Protein AF-A0A840EYZ7-F1 (afdb_monomer)

Sequence (153 aa):
MDEIPTGVFPTRELYRSIGRASLEKLLREQKAQVLRKGWIQVGAAPQDIVAAVRRGGVCSCLSALKRHHVWVPEFHDVHVRGNRRAVADRTGPFCRRYGRPLPEYGAVDDVPTALEHSVHCLDAEGMIVVIDSIIHRGLMSYDEVAHLFRDAP

Nearest PDB structures (foldseek):
  6y8q-assembly3_C  TM=4.931E-01  e=4.297E-03  Streptococcus agalactiae
  6y8q-assembly4_D  TM=4.298E-01  e=1.611E-02  Streptococcus agalactiae

Mean predicted aligned error: 3.77 Å

Foldseek 3Di:
DPDFDAEKWFQVVCCVPVRDVVVVVCVVVVQKDDLDVRMIGGHDYPVLLSVQVNLAFAQAAPRLLVVVVQDADDDDHGAGAHAQCSVVPDDDDHQDAPDHGDDDHTRGDQPLRRLRSHPVVDDPVRNVSRVVSCCVVVSDPPVRVCVSCVPPD

pLDDT: mean 93.59, std 8.08, range [43.19, 98.75]

Structure (mmCIF, N/CA/C/O backbone):
data_AF-A0A840EYZ7-F1
#
_entry.id   AF-A0A840EYZ7-F1
#
loop_
_atom_site.group_PDB
_atom_site.id
_atom_site.type_symbol
_atom_site.label_atom_id
_atom_site.label_alt_id
_atom_site.label_comp_id
_atom_site.label_asym_id
_atom_site.label_entity_id
_atom_site.label_seq_id
_atom_site.pdbx_PDB_ins_code
_atom_site.Cartn_x
_atom_site.Cartn_y
_atom_site.Cartn_z
_atom_site.occupancy
_atom_site.B_iso_or_equiv
_atom_site.auth_seq_id
_atom_site.auth_comp_id
_atom_site.auth_asym_id
_atom_site.auth_atom_id
_atom_site.pdbx_PDB_model_num
ATOM 1 N N . MET A 1 1 ? -28.775 6.509 5.449 1.00 43.19 1 MET A N 1
ATOM 2 C CA . MET A 1 1 ? -28.152 5.597 6.427 1.00 43.19 1 MET A CA 1
ATOM 3 C C . MET A 1 1 ? -26.689 5.603 6.042 1.00 43.19 1 MET A C 1
ATOM 5 O O . MET A 1 1 ? -26.388 5.084 4.978 1.00 43.19 1 MET A O 1
ATOM 9 N N . ASP A 1 2 ? -25.850 6.345 6.767 1.00 53.31 2 ASP A N 1
ATOM 10 C CA . ASP A 1 2 ? -24.450 6.537 6.368 1.00 53.31 2 ASP A CA 1
ATOM 11 C C . ASP A 1 2 ? -23.752 5.179 6.332 1.00 53.31 2 ASP A C 1
ATOM 13 O O . ASP A 1 2 ? -23.768 4.430 7.313 1.00 53.31 2 ASP A O 1
ATOM 17 N N . GLU A 1 3 ? -23.236 4.825 5.161 1.00 71.62 3 GLU A N 1
ATOM 18 C CA . GLU A 1 3 ? -22.647 3.521 4.907 1.00 71.62 3 GLU A CA 1
ATOM 19 C C . GLU A 1 3 ? -21.384 3.367 5.762 1.00 71.62 3 GLU A C 1
ATOM 21 O O . GLU A 1 3 ? -20.473 4.196 5.724 1.00 71.62 3 GLU A O 1
ATOM 26 N N . ILE A 1 4 ? -21.350 2.328 6.599 1.00 73.69 4 ILE A N 1
ATOM 27 C CA . ILE A 1 4 ? -20.196 2.061 7.459 1.00 73.69 4 ILE A CA 1
ATOM 28 C C . ILE A 1 4 ? -19.034 1.653 6.542 1.00 73.69 4 ILE A C 1
ATOM 30 O O . ILE A 1 4 ? -19.162 0.649 5.831 1.00 73.69 4 ILE A O 1
ATOM 34 N N . PRO A 1 5 ? -17.894 2.371 6.560 1.00 81.00 5 PRO A N 1
ATOM 35 C CA . PRO A 1 5 ? -16.765 2.023 5.711 1.00 81.00 5 PRO A CA 1
ATOM 36 C C . PRO A 1 5 ? -16.286 0.616 6.066 1.00 81.00 5 PRO A C 1
ATOM 38 O O . PRO A 1 5 ? -16.084 0.302 7.237 1.00 81.00 5 PRO A O 1
ATOM 41 N N . THR A 1 6 ? -16.111 -0.235 5.060 1.00 92.19 6 THR A N 1
ATOM 42 C CA . THR A 1 6 ? -15.682 -1.627 5.235 1.00 92.19 6 THR A CA 1
ATOM 43 C C . THR A 1 6 ? -14.277 -1.796 4.664 1.00 92.19 6 THR A C 1
ATOM 45 O O . THR A 1 6 ? -14.007 -1.366 3.546 1.00 92.19 6 THR A O 1
ATOM 48 N N . GLY A 1 7 ? -13.355 -2.367 5.442 1.00 95.62 7 GLY A N 1
ATOM 49 C CA . GLY A 1 7 ? -11.950 -2.492 5.056 1.00 95.62 7 GLY A CA 1
ATOM 50 C C . GLY A 1 7 ? -10.970 -2.289 6.209 1.00 95.62 7 GLY A C 1
ATOM 51 O O . GLY A 1 7 ? -11.307 -2.447 7.383 1.00 95.62 7 GLY A O 1
ATOM 52 N N . VAL A 1 8 ? -9.724 -1.953 5.869 1.00 97.75 8 VAL A N 1
ATOM 53 C CA . VAL A 1 8 ? -8.653 -1.679 6.835 1.00 97.75 8 VAL A CA 1
ATOM 54 C C . VAL A 1 8 ? -8.197 -0.238 6.690 1.00 97.75 8 VAL A C 1
ATOM 56 O O . VAL A 1 8 ? -7.779 0.180 5.615 1.00 97.75 8 VAL A O 1
ATOM 59 N N . PHE A 1 9 ? -8.230 0.501 7.795 1.00 96.88 9 PHE A N 1
ATOM 60 C CA . PHE A 1 9 ? -8.003 1.938 7.800 1.00 96.88 9 PHE A CA 1
ATOM 61 C C . PHE A 1 9 ? -7.045 2.346 8.920 1.00 96.88 9 PHE A C 1
ATOM 63 O O . PHE A 1 9 ? -7.071 1.769 10.019 1.00 96.88 9 PHE A O 1
ATOM 70 N N . PRO A 1 10 ? -6.222 3.381 8.702 1.00 96.50 10 PRO A N 1
ATOM 71 C CA . PRO A 1 10 ? -5.521 4.018 9.796 1.00 96.50 10 PRO A CA 1
ATOM 72 C C . PRO A 1 10 ? -6.537 4.741 10.695 1.00 96.50 10 PRO A C 1
ATOM 74 O O . PRO A 1 10 ? -7.456 5.409 10.225 1.00 96.50 10 PRO A O 1
ATOM 77 N N . THR A 1 11 ? -6.359 4.675 12.015 1.00 96.50 11 THR A N 1
ATOM 78 C CA . THR A 1 11 ? -7.297 5.264 12.992 1.00 96.50 11 THR A CA 1
ATOM 79 C C . THR A 1 11 ? -7.566 6.751 12.722 1.00 96.50 11 THR A C 1
ATOM 81 O O . THR A 1 11 ? -8.690 7.220 12.881 1.00 96.50 11 THR A O 1
ATOM 84 N N . ARG A 1 12 ? -6.550 7.493 12.254 1.00 95.31 12 ARG A N 1
ATOM 85 C CA . ARG A 1 12 ? -6.664 8.920 11.900 1.00 95.31 12 ARG A CA 1
ATOM 86 C C . ARG A 1 12 ? -7.666 9.203 10.779 1.00 95.31 12 ARG A C 1
ATOM 88 O O . ARG A 1 12 ? -8.155 10.322 10.693 1.00 95.31 12 ARG A O 1
ATOM 95 N N . GLU A 1 13 ? -7.901 8.241 9.895 1.00 95.12 13 GLU A N 1
ATOM 96 C CA . GLU A 1 13 ? -8.849 8.363 8.787 1.00 95.12 13 GLU A CA 1
ATOM 97 C C . GLU A 1 13 ? -10.271 8.075 9.261 1.00 95.12 13 GLU A C 1
ATOM 99 O O . GLU A 1 13 ? -11.180 8.844 8.965 1.00 95.12 13 GLU A O 1
ATOM 104 N N . LEU A 1 14 ? -10.452 7.056 10.106 1.00 95.19 14 LEU A N 1
ATOM 105 C CA . LEU A 1 14 ? -11.743 6.780 10.746 1.00 95.19 14 LEU A CA 1
ATOM 106 C C . LEU A 1 14 ? -12.197 7.937 11.642 1.00 95.19 14 LEU A C 1
ATOM 108 O O . LEU A 1 14 ? -13.365 8.312 11.633 1.00 95.19 14 LEU A O 1
ATOM 112 N N . TYR A 1 15 ? -11.273 8.575 12.363 1.00 95.06 15 TYR A N 1
ATOM 113 C CA . TYR A 1 15 ? -11.596 9.785 13.121 1.00 95.06 15 TYR A CA 1
ATOM 114 C C . TYR A 1 15 ? -12.058 10.947 12.243 1.00 95.06 15 TYR A C 1
ATOM 116 O O . TYR A 1 15 ? -12.920 11.703 12.678 1.00 95.06 15 TYR A O 1
ATOM 124 N N . ARG A 1 16 ? -11.508 11.093 11.033 1.00 93.25 16 ARG A N 1
ATOM 125 C CA . ARG A 1 16 ? -11.916 12.149 10.097 1.00 93.25 16 ARG A CA 1
ATOM 126 C C . ARG A 1 16 ? -13.236 11.847 9.389 1.00 93.25 16 ARG A C 1
ATOM 128 O O . ARG A 1 16 ? -13.963 12.784 9.103 1.00 93.25 16 ARG A O 1
ATOM 135 N N . SER A 1 17 ? -13.523 10.579 9.098 1.00 92.19 17 SER A N 1
ATOM 136 C CA . SER A 1 17 ? -14.716 10.177 8.339 1.00 92.19 17 SER A CA 1
ATOM 137 C C . SER A 1 17 ? -15.945 9.964 9.221 1.00 92.19 17 SER A C 1
ATOM 139 O O . SER A 1 17 ? -16.980 10.563 8.965 1.00 92.19 17 SER A O 1
ATOM 141 N N . ILE A 1 18 ? -15.839 9.139 10.268 1.00 93.38 18 ILE A N 1
ATOM 142 C CA . ILE A 1 18 ? -16.988 8.746 11.107 1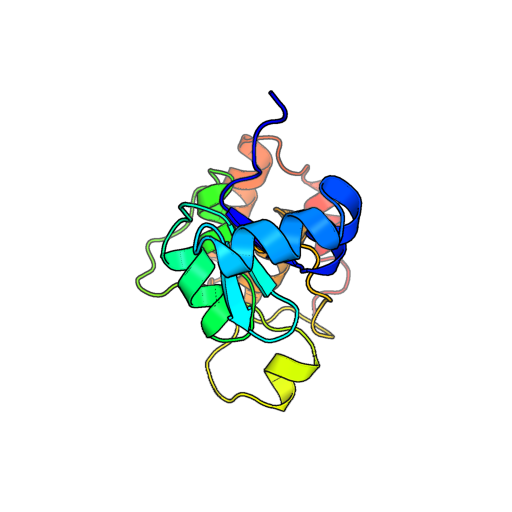.00 93.38 18 ILE A CA 1
ATOM 143 C C . ILE A 1 18 ? -16.936 9.329 12.523 1.00 93.38 18 ILE A C 1
ATOM 145 O O . ILE A 1 18 ? -17.905 9.233 13.276 1.00 93.38 18 ILE A O 1
ATOM 149 N N . GLY A 1 19 ? -15.808 9.929 12.908 1.00 94.56 19 GLY A N 1
ATOM 150 C CA . GLY A 1 19 ? -15.607 10.487 14.239 1.00 94.56 19 GLY A CA 1
ATOM 151 C C . GLY A 1 19 ? -15.256 9.443 15.302 1.00 94.56 19 GLY A C 1
ATOM 152 O O . GLY A 1 19 ? -15.451 8.233 15.159 1.00 94.56 19 GLY A O 1
ATOM 153 N N . ARG A 1 20 ? -14.712 9.930 16.423 1.00 95.69 20 ARG A N 1
ATOM 154 C CA . ARG A 1 20 ? -14.228 9.080 17.521 1.00 95.69 20 ARG A CA 1
ATOM 155 C C . ARG A 1 20 ? -15.346 8.283 18.197 1.00 95.69 20 ARG A C 1
ATOM 157 O O . ARG A 1 20 ? -15.185 7.085 18.397 1.00 95.69 20 ARG A O 1
ATOM 164 N N . ALA A 1 21 ? -16.470 8.928 18.514 1.00 95.81 21 ALA A N 1
ATOM 165 C CA . ALA A 1 21 ? -17.584 8.280 19.209 1.00 95.81 21 ALA A CA 1
ATOM 166 C C . ALA A 1 21 ? -18.171 7.109 18.398 1.00 95.81 21 ALA A C 1
ATOM 168 O O . ALA A 1 21 ? -18.449 6.045 18.954 1.00 95.81 21 ALA A O 1
ATOM 169 N N . SER A 1 22 ? -18.296 7.276 17.079 1.00 95.00 22 SER A N 1
ATOM 170 C CA . SER A 1 22 ? -18.763 6.223 16.173 1.00 95.00 22 SER A CA 1
ATOM 171 C C . SER A 1 22 ? -17.769 5.069 16.091 1.00 95.00 22 SER A C 1
ATOM 173 O O . SER A 1 22 ? -18.176 3.914 16.180 1.00 95.00 22 SER A O 1
ATOM 175 N N . LEU A 1 23 ? -16.465 5.356 15.997 1.00 95.44 23 LEU A N 1
ATOM 176 C CA . LEU A 1 23 ? -15.443 4.308 16.015 1.00 95.44 23 LEU A CA 1
ATOM 177 C C . LEU A 1 23 ? -15.468 3.507 17.324 1.00 95.44 23 LEU A C 1
ATOM 179 O O . LEU A 1 23 ? -15.428 2.280 17.302 1.00 95.44 23 LEU A O 1
ATOM 183 N N . GLU A 1 24 ? -15.574 4.186 18.467 1.00 95.88 24 GLU A N 1
ATOM 184 C CA . GLU A 1 24 ? -15.681 3.530 19.773 1.00 95.88 24 GLU A CA 1
ATOM 185 C C . GLU A 1 24 ? -16.943 2.662 19.871 1.00 95.88 24 GLU A C 1
ATOM 187 O O . GLU A 1 24 ? -16.886 1.559 20.413 1.00 95.88 24 GLU A O 1
ATOM 192 N N . LYS A 1 25 ? -18.069 3.113 19.301 1.00 95.88 25 LYS A N 1
ATOM 193 C CA . LYS A 1 25 ? -19.289 2.304 19.187 1.00 95.88 25 LYS A CA 1
ATOM 194 C C . LYS A 1 25 ? -19.054 1.045 18.346 1.00 95.88 25 LYS A C 1
ATOM 196 O O . LYS A 1 25 ? -19.396 -0.038 18.806 1.00 95.88 25 LYS A O 1
ATOM 201 N N . LEU A 1 26 ? -18.426 1.161 17.173 1.00 95.81 26 LEU A N 1
ATOM 202 C CA . LEU A 1 26 ? -18.127 0.012 16.307 1.00 95.81 26 LEU A CA 1
ATOM 203 C C . LEU A 1 26 ? -17.200 -1.007 16.982 1.00 95.81 26 LEU A C 1
ATOM 205 O O . LEU A 1 26 ? -17.413 -2.208 16.839 1.00 95.81 26 LEU A O 1
ATOM 209 N N . LEU A 1 27 ? -16.203 -0.540 17.739 1.00 96.25 27 LEU A N 1
ATOM 210 C CA . LEU A 1 27 ? -15.315 -1.407 18.518 1.00 96.25 27 LEU A CA 1
ATOM 211 C C . LEU A 1 27 ? -16.074 -2.139 19.636 1.00 96.25 27 LEU A C 1
ATOM 213 O O . LEU A 1 27 ? -15.896 -3.343 19.800 1.00 96.25 27 LEU A O 1
ATOM 217 N N . ARG A 1 28 ? -16.950 -1.441 20.379 1.00 97.12 28 ARG A N 1
ATOM 218 C CA . ARG A 1 28 ? -17.787 -2.063 21.425 1.00 97.12 28 ARG A CA 1
ATOM 219 C C . ARG A 1 28 ? -18.760 -3.094 20.858 1.00 97.12 28 ARG A C 1
ATOM 221 O O . ARG A 1 28 ? -18.960 -4.136 21.466 1.00 97.12 28 ARG A O 1
ATOM 228 N N . GLU A 1 29 ? -19.343 -2.810 19.698 1.00 96.00 29 GLU A N 1
ATOM 229 C CA . GLU A 1 29 ? -20.268 -3.707 18.996 1.00 96.00 29 GLU A CA 1
ATOM 230 C C . GLU A 1 29 ? -19.558 -4.826 18.214 1.00 96.00 29 GLU A C 1
ATOM 232 O O . GLU A 1 29 ? -20.222 -5.566 17.496 1.00 96.00 29 GLU A O 1
ATOM 237 N N . GLN A 1 30 ? -18.225 -4.940 18.305 1.00 95.25 30 GLN A N 1
ATOM 238 C CA . GLN A 1 30 ? -17.416 -5.918 17.558 1.00 95.25 30 GLN A CA 1
ATOM 239 C C . GLN A 1 30 ? -17.587 -5.839 16.028 1.00 95.25 30 GLN A C 1
ATOM 241 O O . GLN A 1 30 ? -17.267 -6.774 15.298 1.00 95.25 30 GLN A O 1
ATOM 246 N N . LYS A 1 31 ? -18.040 -4.688 15.522 1.00 95.44 31 LYS A N 1
ATOM 247 C CA . LYS A 1 31 ? -18.098 -4.367 14.085 1.00 95.44 31 LYS A CA 1
ATOM 248 C C . LYS A 1 31 ? -16.778 -3.804 13.562 1.00 95.44 31 LYS A C 1
ATOM 250 O O . LYS A 1 31 ? -16.599 -3.652 12.356 1.00 95.44 31 LYS A O 1
ATOM 255 N N . ALA A 1 32 ? -15.859 -3.481 14.464 1.00 96.69 32 ALA A N 1
ATOM 256 C CA . ALA A 1 32 ? -14.489 -3.121 14.161 1.00 96.69 32 ALA A CA 1
ATOM 257 C C . ALA A 1 32 ? -13.536 -3.818 15.134 1.00 96.69 32 ALA A C 1
ATOM 259 O O . ALA A 1 32 ? -13.906 -4.132 16.265 1.00 96.69 32 ALA A O 1
ATOM 260 N N . GLN A 1 33 ? -12.289 -4.010 14.715 1.00 97.06 33 GLN A N 1
ATOM 261 C CA . GLN A 1 33 ? -11.237 -4.584 15.547 1.00 97.06 33 GLN A CA 1
ATOM 262 C C . GLN A 1 33 ? -9.893 -3.900 15.306 1.00 97.06 33 GLN A C 1
ATOM 264 O O . GLN A 1 33 ? -9.548 -3.522 14.185 1.00 97.06 33 GLN A O 1
ATOM 269 N N . VAL A 1 34 ? -9.103 -3.757 16.369 1.00 97.62 34 VAL A N 1
ATOM 270 C CA . VAL A 1 34 ? -7.741 -3.220 16.282 1.00 97.62 34 VAL A CA 1
ATOM 271 C C . VAL A 1 34 ? -6.820 -4.294 15.701 1.00 97.62 34 VAL A C 1
ATOM 273 O O . VAL A 1 34 ? -6.688 -5.369 16.277 1.00 97.62 34 VAL A O 1
ATOM 276 N N . LEU A 1 35 ? -6.155 -4.005 14.578 1.00 96.44 35 LEU A N 1
ATOM 277 C CA . LEU A 1 35 ? -5.171 -4.921 13.981 1.00 96.44 35 LEU A CA 1
ATOM 278 C C . LEU A 1 35 ? -3.768 -4.709 14.555 1.00 96.44 35 LEU A C 1
ATOM 280 O O . LEU A 1 35 ? -3.033 -5.663 14.796 1.00 96.44 35 LEU A O 1
ATOM 284 N N . ARG A 1 36 ? -3.398 -3.441 14.749 1.00 94.12 36 ARG A N 1
ATOM 285 C CA . ARG A 1 36 ? -2.189 -2.984 15.446 1.00 94.12 36 ARG A CA 1
ATOM 286 C C . ARG A 1 36 ? -2.382 -1.533 15.882 1.00 94.12 36 ARG A C 1
ATOM 288 O O . ARG A 1 36 ? -3.355 -0.890 15.492 1.00 94.12 36 ARG A O 1
ATOM 295 N N . LYS A 1 37 ? -1.444 -0.980 16.657 1.00 93.19 37 LYS A N 1
ATOM 296 C CA . LYS A 1 37 ? -1.499 0.432 17.074 1.00 93.19 37 LYS A CA 1
ATOM 297 C C . LYS A 1 37 ? -1.693 1.350 15.858 1.00 93.19 37 LYS A C 1
ATOM 299 O O . LYS A 1 37 ? -0.851 1.371 14.964 1.00 93.19 37 LYS A O 1
ATOM 304 N N . GLY A 1 38 ? -2.787 2.112 15.861 1.00 95.06 38 GLY A N 1
ATOM 305 C CA . GLY A 1 38 ? -3.130 3.062 14.800 1.00 95.06 38 GLY A CA 1
ATOM 306 C C . GLY A 1 38 ? -3.818 2.461 13.571 1.00 95.06 38 GLY A C 1
ATOM 307 O O . GLY A 1 38 ? -4.020 3.199 12.612 1.00 95.06 38 GLY A O 1
ATOM 308 N N . TRP A 1 39 ? -4.181 1.174 13.586 1.00 97.44 39 TRP A N 1
ATOM 309 C CA . TRP A 1 39 ? -4.808 0.476 12.462 1.00 97.44 39 TRP A CA 1
ATOM 310 C C . TRP A 1 39 ? -6.016 -0.339 12.904 1.00 97.44 39 TRP A C 1
ATOM 312 O O . TRP A 1 39 ? -5.925 -1.163 13.819 1.00 97.44 39 TRP A O 1
ATOM 322 N N . ILE A 1 40 ? -7.131 -0.137 12.214 1.00 98.06 40 ILE A N 1
ATOM 323 C CA . ILE A 1 40 ? -8.420 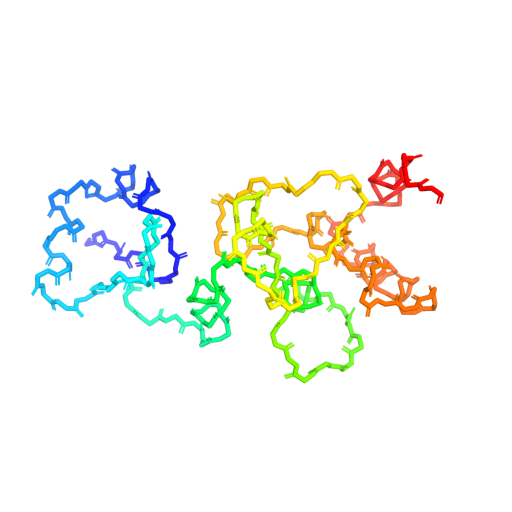-0.746 12.524 1.00 98.06 40 ILE A CA 1
ATOM 324 C C . ILE A 1 40 ? -8.944 -1.460 11.283 1.00 98.06 40 ILE A C 1
ATOM 326 O O . ILE A 1 40 ? -8.888 -0.920 10.183 1.00 98.06 40 ILE A O 1
ATOM 330 N N . GLN A 1 41 ? -9.486 -2.655 11.473 1.00 97.94 41 GLN A N 1
ATOM 331 C CA . GLN A 1 41 ? -10.379 -3.282 10.512 1.00 97.94 41 GLN A CA 1
ATOM 332 C C . GLN A 1 41 ? -11.815 -2.926 10.887 1.00 97.94 41 GLN A C 1
ATOM 334 O O . GLN A 1 41 ? -12.191 -3.075 12.048 1.00 97.94 41 GLN A O 1
ATOM 339 N N . VAL A 1 42 ? -12.611 -2.492 9.918 1.00 96.81 42 VAL A N 1
ATOM 340 C CA . VAL A 1 42 ? -14.053 -2.276 10.062 1.00 96.81 42 VAL A CA 1
ATOM 341 C C . VAL A 1 42 ? -14.763 -3.239 9.116 1.00 96.81 42 VAL A C 1
ATOM 343 O O . VAL A 1 42 ? -14.424 -3.303 7.937 1.00 96.81 42 VAL A O 1
ATOM 346 N N . GLY A 1 43 ? -15.710 -4.023 9.631 1.00 94.00 43 GLY A N 1
ATOM 347 C CA . GLY A 1 43 ? -16.400 -5.054 8.856 1.00 94.00 43 GLY A CA 1
ATOM 348 C C . GLY A 1 43 ? -15.460 -6.117 8.266 1.00 94.00 43 GLY A C 1
ATOM 349 O O . GLY A 1 43 ? -14.425 -6.472 8.844 1.00 94.00 43 GLY A O 1
ATOM 350 N N . ALA A 1 44 ? -15.837 -6.651 7.104 1.00 92.69 44 ALA A N 1
ATOM 351 C CA . ALA A 1 44 ? -15.027 -7.610 6.359 1.00 92.69 44 ALA A CA 1
ATOM 352 C C . ALA A 1 44 ? -13.861 -6.918 5.634 1.00 92.69 44 ALA A C 1
ATOM 354 O O . ALA A 1 44 ? -13.995 -5.821 5.106 1.00 92.69 44 ALA A O 1
ATOM 355 N N . ALA A 1 45 ? -12.706 -7.571 5.567 1.00 94.75 45 ALA A N 1
ATOM 356 C CA . ALA A 1 45 ? -11.582 -7.091 4.776 1.00 94.75 45 ALA A CA 1
ATOM 357 C C . ALA A 1 45 ? -10.839 -8.273 4.142 1.00 94.75 45 ALA A C 1
ATOM 359 O O . ALA A 1 45 ? -10.815 -9.356 4.739 1.00 94.75 45 ALA A O 1
ATOM 360 N N . PRO A 1 46 ? -10.215 -8.089 2.965 1.00 95.38 46 PRO A N 1
ATOM 361 C CA . PRO A 1 46 ? -9.374 -9.119 2.371 1.00 95.38 46 PRO A CA 1
ATOM 362 C C . PRO A 1 46 ? -8.256 -9.567 3.323 1.00 95.38 46 PRO A C 1
ATOM 364 O O . PRO A 1 46 ? -7.593 -8.745 3.963 1.00 95.38 46 PRO A O 1
ATOM 367 N N . GLN A 1 47 ? -8.067 -10.884 3.436 1.00 94.69 47 GLN A N 1
ATOM 368 C CA . GLN A 1 47 ? -7.193 -11.487 4.450 1.00 94.69 47 GLN A CA 1
ATOM 369 C C . GLN A 1 47 ? -5.713 -11.150 4.252 1.00 94.69 47 GLN A C 1
ATOM 371 O O . GLN A 1 47 ? -4.985 -11.002 5.228 1.00 94.69 47 GLN A O 1
ATOM 376 N N . ASP A 1 48 ? -5.270 -10.971 3.014 1.00 94.50 48 ASP A N 1
ATOM 377 C CA . ASP A 1 48 ? -3.918 -10.524 2.672 1.00 94.50 48 ASP A CA 1
ATOM 378 C C . ASP A 1 48 ? -3.630 -9.097 3.172 1.00 94.50 48 ASP A C 1
ATOM 380 O O . ASP A 1 48 ? -2.569 -8.851 3.744 1.00 94.50 48 ASP A O 1
ATOM 384 N N . ILE A 1 49 ? -4.590 -8.170 3.066 1.00 97.31 49 ILE A N 1
ATOM 385 C CA . ILE A 1 49 ? -4.460 -6.807 3.610 1.00 97.31 49 ILE A CA 1
ATOM 386 C C . ILE A 1 49 ? -4.401 -6.850 5.140 1.00 97.31 49 ILE A C 1
ATOM 388 O O . ILE A 1 49 ? -3.544 -6.213 5.759 1.00 97.31 49 ILE A O 1
ATOM 392 N N . VAL A 1 50 ? -5.282 -7.636 5.766 1.00 97.06 50 VAL A N 1
ATOM 393 C CA . VAL A 1 50 ? -5.273 -7.835 7.222 1.00 97.06 50 VAL A CA 1
ATOM 394 C C . VAL A 1 50 ? -3.938 -8.435 7.678 1.00 97.06 50 VAL A C 1
ATOM 396 O O . VAL A 1 50 ? -3.354 -7.961 8.659 1.00 97.06 50 VAL A O 1
ATOM 399 N N . ALA A 1 51 ? -3.420 -9.433 6.957 1.00 94.50 51 ALA A N 1
ATOM 400 C CA . ALA A 1 51 ? -2.135 -10.066 7.232 1.00 94.50 51 ALA A CA 1
ATOM 401 C C . ALA A 1 51 ? -0.969 -9.074 7.101 1.00 94.50 51 ALA A C 1
ATOM 403 O O . ALA A 1 51 ? -0.135 -8.997 8.007 1.00 94.50 51 ALA A O 1
ATOM 404 N N . ALA A 1 52 ? -0.945 -8.256 6.044 1.00 95.62 52 ALA A N 1
ATOM 405 C CA . ALA A 1 52 ? 0.072 -7.225 5.838 1.00 95.62 52 ALA A CA 1
ATOM 406 C C . ALA A 1 52 ? 0.126 -6.224 7.003 1.00 95.62 52 ALA A C 1
ATOM 408 O O . ALA A 1 52 ? 1.199 -5.927 7.544 1.00 95.62 52 ALA A O 1
ATOM 409 N N . VAL A 1 53 ? -1.044 -5.763 7.455 1.00 96.31 53 VAL A N 1
ATOM 410 C CA . VAL A 1 53 ? -1.150 -4.802 8.557 1.00 96.31 53 VAL A CA 1
ATOM 411 C C . VAL A 1 53 ? -0.776 -5.425 9.900 1.00 96.31 53 VAL A C 1
ATOM 413 O O . VAL A 1 53 ? -0.021 -4.814 10.659 1.00 96.31 53 VAL A O 1
ATOM 416 N N . ARG A 1 54 ? -1.203 -6.659 10.192 1.00 93.88 54 ARG A N 1
ATOM 417 C CA . ARG A 1 54 ? -0.788 -7.385 11.412 1.00 93.88 54 ARG A CA 1
ATOM 418 C C . ARG A 1 54 ? 0.721 -7.638 11.454 1.00 93.88 54 ARG A C 1
ATOM 420 O O . ARG A 1 54 ? 1.354 -7.484 12.503 1.00 93.88 54 ARG A O 1
ATOM 427 N N . ARG A 1 55 ? 1.323 -7.929 10.297 1.00 91.31 55 ARG A N 1
ATOM 428 C CA . ARG A 1 55 ? 2.775 -8.090 10.131 1.00 91.31 55 ARG A CA 1
ATOM 429 C C . ARG A 1 55 ? 3.561 -6.802 10.397 1.00 91.31 55 ARG A C 1
ATOM 431 O O . ARG A 1 55 ? 4.767 -6.860 10.640 1.00 91.31 55 ARG A O 1
ATOM 438 N N . GLY A 1 56 ? 2.887 -5.657 10.475 1.00 92.56 56 GLY A N 1
ATOM 439 C CA . GLY A 1 56 ? 3.480 -4.376 10.849 1.00 92.56 56 GLY A CA 1
ATOM 440 C C . GLY A 1 56 ? 3.784 -3.464 9.667 1.00 92.56 56 GLY A C 1
ATOM 441 O O . GLY A 1 56 ? 4.491 -2.480 9.866 1.00 92.56 56 GLY A O 1
ATOM 442 N N . GLY A 1 57 ? 3.248 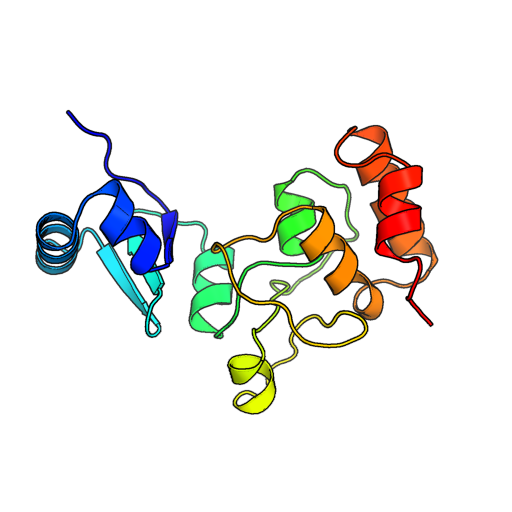-3.765 8.486 1.00 95.06 57 GLY A N 1
ATOM 443 C CA . GLY A 1 57 ? 3.385 -2.947 7.288 1.00 95.06 57 GLY A CA 1
ATOM 444 C C . GLY A 1 57 ? 2.042 -2.667 6.619 1.00 95.06 57 GLY A C 1
ATOM 445 O O . GLY A 1 57 ? 1.011 -2.593 7.291 1.00 95.06 57 GLY A O 1
ATOM 446 N N . VAL A 1 58 ? 2.065 -2.507 5.300 1.00 97.25 58 VAL A N 1
ATOM 447 C CA . VAL A 1 58 ? 0.888 -2.355 4.428 1.00 97.25 58 VAL A CA 1
ATOM 448 C C . VAL A 1 58 ? 1.060 -3.207 3.168 1.00 97.25 58 VAL A C 1
ATOM 450 O O . VAL A 1 58 ? 2.187 -3.572 2.821 1.00 97.25 58 VAL A O 1
ATOM 453 N N . CYS A 1 59 ? -0.047 -3.556 2.509 1.00 97.81 59 CYS A N 1
ATOM 454 C CA . CYS A 1 59 ? -0.023 -4.307 1.254 1.00 97.81 59 CYS A CA 1
ATOM 455 C C . CYS A 1 59 ? 0.643 -3.454 0.166 1.00 97.81 59 CYS A C 1
ATOM 457 O O . CYS A 1 59 ? 0.209 -2.332 -0.088 1.00 97.81 59 CYS A O 1
ATOM 459 N N . SER A 1 60 ? 1.692 -3.980 -0.463 1.00 98.06 60 SER A N 1
ATOM 460 C CA . SER A 1 60 ? 2.573 -3.222 -1.359 1.00 98.06 60 SER A CA 1
ATOM 461 C C . SER A 1 60 ? 3.083 -4.090 -2.509 1.00 98.06 60 SER A C 1
ATOM 463 O O . SER A 1 60 ? 2.693 -5.255 -2.621 1.00 98.06 60 SER A O 1
ATOM 465 N N . CYS A 1 61 ? 3.981 -3.535 -3.333 1.00 98.31 61 CYS A N 1
ATOM 466 C CA . CYS A 1 61 ? 4.747 -4.263 -4.343 1.00 98.31 61 CYS A CA 1
ATOM 467 C C . CYS A 1 61 ? 3.806 -5.129 -5.206 1.00 98.31 61 CYS A C 1
ATOM 469 O O . CYS A 1 61 ? 2.741 -4.647 -5.595 1.00 98.31 61 CYS A O 1
ATOM 471 N N . LEU A 1 62 ? 4.133 -6.391 -5.493 1.00 98.31 62 LEU A N 1
ATOM 472 C CA . LEU A 1 62 ? 3.351 -7.225 -6.411 1.00 98.31 62 LEU A CA 1
ATOM 473 C C . LEU A 1 62 ? 1.914 -7.461 -5.930 1.00 98.31 62 LEU A C 1
ATOM 475 O O . LEU A 1 62 ? 0.989 -7.495 -6.738 1.00 98.31 62 LEU A O 1
ATOM 479 N N . SER A 1 63 ? 1.695 -7.560 -4.615 1.00 98.25 63 SER A N 1
ATOM 480 C CA . SER A 1 63 ? 0.350 -7.727 -4.055 1.00 98.25 63 SER A CA 1
ATOM 481 C C . SER A 1 63 ? -0.526 -6.490 -4.260 1.00 98.25 63 SER A C 1
ATOM 483 O O . SER A 1 63 ? -1.698 -6.635 -4.599 1.00 98.25 63 SER A O 1
ATOM 485 N N . ALA A 1 64 ? 0.021 -5.280 -4.110 1.00 98.38 64 ALA A N 1
ATOM 486 C CA . ALA A 1 64 ? -0.718 -4.051 -4.408 1.00 98.38 64 ALA A CA 1
ATOM 487 C C . ALA A 1 64 ? -0.908 -3.849 -5.919 1.00 98.38 64 ALA A C 1
ATOM 489 O O . ALA A 1 64 ? -2.018 -3.557 -6.353 1.00 98.38 64 ALA A O 1
ATOM 490 N N . LEU A 1 65 ? 0.128 -4.084 -6.730 1.00 98.62 65 LEU A N 1
ATOM 491 C CA . LEU A 1 65 ? 0.047 -3.973 -8.191 1.00 98.62 65 LEU A CA 1
ATOM 492 C C . LEU A 1 65 ? -1.033 -4.899 -8.773 1.00 98.62 65 LEU A C 1
ATOM 494 O O . LEU A 1 65 ? -1.889 -4.440 -9.529 1.00 98.62 65 LEU A O 1
ATOM 498 N N . LYS A 1 66 ? -1.090 -6.161 -8.327 1.00 98.25 66 LYS A N 1
ATOM 499 C CA . LYS A 1 66 ? -2.146 -7.112 -8.718 1.00 98.25 66 LYS A CA 1
ATOM 500 C C . LYS A 1 66 ? -3.552 -6.596 -8.402 1.00 98.25 66 LYS A C 1
ATOM 502 O O . LYS A 1 66 ? -4.485 -6.827 -9.167 1.00 98.25 66 LYS A O 1
ATOM 507 N N . ARG A 1 67 ? -3.716 -5.891 -7.276 1.00 97.12 67 ARG A N 1
ATOM 508 C CA . ARG A 1 67 ? -4.993 -5.290 -6.847 1.00 97.12 67 ARG A CA 1
ATOM 509 C C . ARG A 1 67 ? -5.388 -4.078 -7.684 1.00 97.12 67 ARG A C 1
ATOM 511 O O . ARG A 1 67 ? -6.577 -3.868 -7.881 1.00 97.12 67 ARG A O 1
ATOM 518 N N . HIS A 1 68 ? -4.411 -3.354 -8.225 1.00 98.12 68 HIS A N 1
ATOM 519 C CA . HIS A 1 68 ? -4.606 -2.327 -9.257 1.00 98.12 68 HIS A CA 1
ATOM 520 C C . HIS A 1 68 ? -4.716 -2.916 -10.671 1.00 98.12 68 HIS A C 1
ATOM 522 O O . HIS A 1 68 ? -4.625 -2.197 -11.661 1.00 98.12 68 HIS A O 1
ATOM 528 N N . HIS A 1 69 ? -4.921 -4.232 -10.773 1.00 97.88 69 HIS A N 1
ATOM 529 C CA . HIS A 1 69 ? -5.068 -4.989 -12.013 1.00 97.88 69 HIS A CA 1
ATOM 530 C C . HIS A 1 69 ? -3.820 -5.044 -12.903 1.00 97.88 69 HIS A C 1
ATOM 532 O O . HIS A 1 69 ? -3.907 -5.538 -14.022 1.00 97.88 69 HIS A O 1
ATOM 538 N N . VAL A 1 70 ? -2.657 -4.609 -12.422 1.00 98.62 70 VAL A N 1
ATOM 539 C CA . VAL A 1 70 ? -1.383 -4.745 -13.139 1.00 98.62 70 VAL A CA 1
ATOM 540 C C . VAL A 1 70 ? -1.031 -6.228 -13.268 1.00 98.62 70 VAL A C 1
ATOM 542 O O . VAL A 1 70 ? -1.177 -6.992 -12.308 1.00 98.62 70 VAL A O 1
ATOM 545 N N . TRP A 1 71 ? -0.584 -6.646 -14.454 1.00 98.38 71 TRP A N 1
ATOM 546 C CA . TRP A 1 71 ? -0.022 -7.979 -14.625 1.00 98.38 71 TRP A CA 1
ATOM 547 C C . TRP A 1 71 ? 1.262 -8.085 -13.808 1.00 98.38 71 TRP A C 1
ATOM 549 O O . TRP A 1 71 ? 2.117 -7.206 -13.859 1.00 98.38 71 TRP A O 1
ATOM 559 N N . VAL A 1 72 ? 1.393 -9.167 -13.055 1.00 98.44 72 VAL A N 1
ATOM 560 C CA . VAL A 1 72 ? 2.564 -9.456 -12.232 1.00 98.44 72 VAL A CA 1
ATOM 561 C C . VAL A 1 72 ? 2.883 -10.946 -12.336 1.00 98.44 72 VAL A C 1
ATOM 563 O O . VAL A 1 72 ? 1.946 -11.740 -12.485 1.00 98.44 72 VAL A O 1
ATOM 566 N N . PRO A 1 73 ? 4.163 -11.343 -12.214 1.00 97.31 73 PRO A N 1
ATOM 567 C CA . PRO A 1 73 ? 4.531 -12.748 -12.083 1.00 97.31 73 PRO A CA 1
ATOM 568 C C . PRO A 1 73 ? 3.817 -13.409 -10.898 1.00 97.31 73 PRO A C 1
ATOM 570 O O . PRO A 1 73 ? 3.401 -12.737 -9.948 1.00 97.31 73 PRO A O 1
ATOM 573 N N . GLU A 1 74 ? 3.679 -14.733 -10.932 1.00 96.12 74 GLU A N 1
ATOM 574 C CA . GLU A 1 74 ? 3.118 -15.466 -9.799 1.00 96.12 74 GLU A CA 1
ATOM 575 C C . GLU A 1 74 ? 4.010 -15.336 -8.556 1.00 96.12 74 GLU A C 1
ATOM 577 O O . GLU A 1 74 ? 5.235 -15.414 -8.622 1.00 96.12 74 GLU A O 1
ATOM 582 N N . PHE A 1 75 ? 3.376 -15.145 -7.400 1.00 94.69 75 PHE A N 1
ATOM 583 C CA . PHE A 1 75 ? 4.030 -15.065 -6.099 1.00 94.69 75 PHE A CA 1
ATOM 584 C C . PHE A 1 75 ? 3.168 -15.771 -5.049 1.00 94.69 75 PHE A C 1
ATOM 586 O O . PHE A 1 75 ? 1.941 -15.815 -5.162 1.00 94.69 75 PHE A O 1
ATOM 593 N N . HIS A 1 76 ? 3.817 -16.316 -4.021 1.00 90.94 76 HIS A N 1
ATOM 594 C CA . HIS A 1 76 ? 3.163 -17.137 -2.997 1.00 90.94 76 HIS A CA 1
ATOM 595 C C . HIS A 1 76 ? 2.840 -16.343 -1.724 1.00 90.94 76 HIS A C 1
ATOM 597 O O . HIS A 1 76 ? 1.783 -16.531 -1.124 1.00 90.94 76 HIS A O 1
ATOM 603 N N . ASP A 1 77 ? 3.731 -15.431 -1.330 1.00 92.81 77 ASP A N 1
ATOM 604 C CA . ASP A 1 77 ? 3.596 -14.644 -0.106 1.00 92.81 77 ASP A CA 1
ATOM 605 C C . ASP A 1 77 ? 2.969 -13.275 -0.364 1.00 92.81 77 ASP A C 1
ATOM 607 O O . ASP A 1 77 ? 3.137 -12.673 -1.422 1.00 92.81 77 ASP A O 1
ATOM 611 N N . VAL A 1 78 ? 2.292 -12.721 0.645 1.00 95.12 78 VAL A N 1
ATOM 612 C CA . VAL A 1 78 ? 1.833 -11.329 0.585 1.00 95.12 78 VAL A CA 1
ATOM 613 C C . VAL A 1 78 ? 3.045 -10.401 0.631 1.00 95.12 78 VAL A C 1
ATOM 615 O O . VAL A 1 78 ? 3.830 -10.417 1.586 1.00 95.12 78 VAL A O 1
ATOM 618 N N . HIS A 1 79 ? 3.158 -9.543 -0.377 1.00 97.06 79 HIS A N 1
ATOM 619 C CA . HIS A 1 79 ? 4.180 -8.516 -0.458 1.00 97.06 79 HIS A CA 1
ATOM 620 C C . HIS A 1 79 ? 3.807 -7.337 0.445 1.00 97.06 79 HIS A C 1
ATOM 622 O O . HIS A 1 79 ? 2.755 -6.705 0.310 1.00 97.06 79 HIS A O 1
ATOM 628 N N . VAL A 1 80 ? 4.688 -7.047 1.401 1.00 96.69 80 VAL A N 1
ATOM 629 C CA . VAL A 1 80 ? 4.451 -6.066 2.463 1.00 96.69 80 VAL A CA 1
ATOM 630 C C . VAL A 1 80 ? 5.627 -5.112 2.520 1.00 96.69 80 VAL A C 1
ATOM 632 O O . VAL A 1 80 ? 6.764 -5.561 2.637 1.00 96.69 80 VAL A O 1
ATOM 635 N N . ARG A 1 81 ? 5.367 -3.804 2.535 1.00 96.12 81 ARG A N 1
ATOM 636 C CA . ARG A 1 81 ? 6.375 -2.809 2.931 1.00 96.12 81 ARG A CA 1
ATOM 637 C C . ARG A 1 81 ? 6.114 -2.334 4.354 1.00 96.12 81 ARG A C 1
ATOM 639 O O . ARG A 1 81 ? 4.966 -2.293 4.792 1.00 96.12 81 ARG A O 1
ATOM 646 N N . GLY A 1 82 ? 7.165 -1.942 5.061 1.00 93.56 82 GLY A N 1
ATOM 647 C CA . GLY A 1 82 ? 7.061 -1.308 6.374 1.00 93.56 82 GLY A CA 1
ATOM 648 C C . GLY A 1 82 ? 7.479 0.158 6.325 1.00 93.56 82 GLY A C 1
ATOM 649 O O . GLY A 1 82 ? 8.341 0.538 5.534 1.00 93.56 82 GLY A O 1
ATOM 650 N N . ASN A 1 83 ? 6.919 0.986 7.206 1.00 89.56 83 ASN A N 1
ATOM 651 C CA . ASN A 1 83 ? 7.487 2.304 7.494 1.00 89.56 83 ASN A CA 1
ATOM 652 C C . ASN A 1 83 ? 8.864 2.204 8.194 1.00 89.56 83 ASN A C 1
ATOM 654 O O . ASN A 1 83 ? 9.306 1.129 8.605 1.00 89.56 83 ASN A O 1
ATOM 658 N N . ARG A 1 84 ? 9.529 3.352 8.403 1.00 89.00 84 ARG A N 1
ATOM 659 C CA . ARG A 1 84 ? 10.856 3.436 9.049 1.00 89.00 84 ARG A CA 1
ATOM 660 C C . ARG A 1 84 ? 10.948 2.658 10.365 1.00 89.00 84 ARG A C 1
ATOM 662 O O . ARG A 1 84 ? 11.951 1.998 10.606 1.00 89.00 84 ARG A O 1
ATOM 669 N N . ARG A 1 85 ? 9.921 2.745 11.212 1.00 86.75 85 ARG A N 1
ATOM 670 C CA . ARG A 1 85 ? 9.895 2.059 12.505 1.00 86.75 85 ARG A CA 1
ATOM 671 C C . ARG A 1 85 ? 9.723 0.554 12.330 1.00 86.75 85 ARG A C 1
ATOM 673 O O . ARG A 1 85 ? 10.421 -0.208 12.977 1.00 86.75 85 ARG A O 1
ATOM 680 N N . ALA A 1 86 ? 8.828 0.124 11.446 1.00 86.25 86 ALA A N 1
ATOM 681 C CA . ALA A 1 86 ? 8.616 -1.293 11.175 1.00 86.25 86 ALA A CA 1
ATOM 682 C C . ALA A 1 86 ? 9.884 -1.969 10.636 1.00 86.25 86 ALA A C 1
ATOM 684 O O . ALA A 1 86 ? 10.224 -3.050 11.098 1.00 86.25 86 ALA A O 1
ATOM 685 N N . VAL A 1 87 ? 10.598 -1.313 9.716 1.00 84.75 87 VAL A N 1
ATOM 686 C CA . VAL A 1 87 ? 11.857 -1.823 9.149 1.00 84.75 87 VAL A CA 1
ATOM 687 C C . VAL A 1 87 ? 12.992 -1.848 10.182 1.00 84.75 87 VAL A C 1
ATOM 689 O O . VAL A 1 87 ? 13.853 -2.715 10.103 1.00 84.75 87 VAL A O 1
ATOM 692 N N . ALA A 1 88 ? 13.000 -0.925 11.149 1.00 84.25 88 ALA A N 1
ATOM 693 C CA . ALA A 1 88 ? 13.989 -0.911 12.229 1.00 84.25 88 ALA A CA 1
ATOM 694 C C . ALA A 1 88 ? 13.697 -1.956 13.323 1.00 84.25 88 ALA A C 1
ATOM 696 O O . ALA A 1 88 ? 14.613 -2.611 13.807 1.00 84.25 88 ALA A O 1
ATOM 697 N N . ASP A 1 89 ? 12.425 -2.110 13.700 1.00 79.38 89 ASP A N 1
ATOM 698 C CA . ASP A 1 89 ? 12.006 -2.904 14.861 1.00 79.38 89 ASP A CA 1
ATOM 699 C C . ASP A 1 89 ? 11.692 -4.375 14.509 1.00 79.38 89 ASP A C 1
ATOM 701 O O . ASP A 1 89 ? 11.530 -5.198 15.410 1.00 79.38 89 ASP A O 1
ATOM 705 N N . ARG A 1 90 ? 11.515 -4.725 13.223 1.00 72.19 90 ARG A N 1
ATOM 706 C CA . ARG A 1 90 ? 11.068 -6.065 12.794 1.00 72.19 90 ARG A CA 1
ATOM 707 C C . ARG A 1 90 ? 12.003 -6.676 11.756 1.00 72.19 90 ARG A C 1
ATOM 709 O O . ARG A 1 90 ? 12.439 -6.017 10.822 1.00 72.19 90 ARG A O 1
ATOM 716 N N . THR A 1 91 ? 12.227 -7.981 11.889 1.00 62.16 91 THR A N 1
ATOM 717 C CA . THR A 1 91 ? 13.156 -8.772 11.065 1.00 62.16 91 THR A CA 1
ATOM 718 C C . THR A 1 91 ? 12.525 -9.431 9.835 1.00 62.16 91 THR A C 1
ATOM 720 O O . THR A 1 91 ? 13.245 -9.981 9.008 1.00 62.16 91 THR A O 1
ATOM 723 N N . GLY A 1 92 ? 11.196 -9.405 9.685 1.00 63.41 92 GLY A N 1
ATOM 724 C CA . GLY A 1 92 ? 10.524 -10.075 8.564 1.00 63.41 92 GLY A CA 1
ATOM 725 C C . GLY A 1 92 ? 10.812 -9.396 7.214 1.00 63.41 92 GLY A C 1
ATOM 726 O O . GLY A 1 92 ? 10.927 -8.171 7.180 1.00 63.41 92 GLY A O 1
ATOM 727 N N . PRO A 1 93 ? 10.863 -10.134 6.086 1.00 80.25 93 PRO A N 1
ATOM 728 C CA . PRO A 1 93 ? 11.262 -9.564 4.797 1.00 80.25 93 PRO A CA 1
ATOM 729 C C . PRO A 1 93 ? 10.234 -8.554 4.265 1.00 80.25 93 PRO A C 1
ATOM 731 O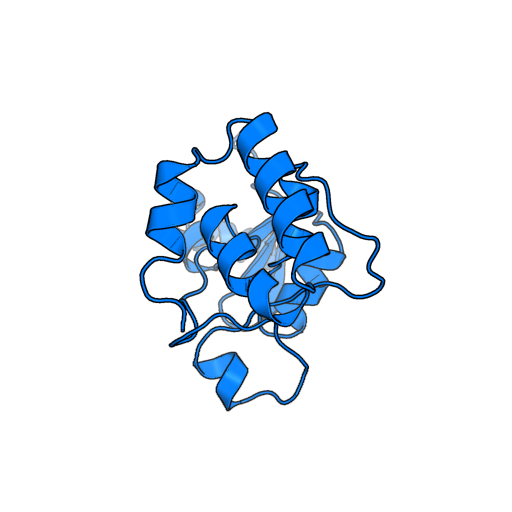 O . PRO A 1 93 ? 9.216 -8.933 3.689 1.00 80.25 93 PRO A O 1
ATOM 734 N N . PHE A 1 94 ? 10.468 -7.263 4.490 1.00 93.12 94 PHE A N 1
ATOM 735 C CA . PHE A 1 94 ? 9.701 -6.206 3.839 1.00 93.12 94 PHE A CA 1
ATOM 736 C C . PHE A 1 94 ? 10.233 -5.969 2.430 1.00 93.12 94 PHE A C 1
ATOM 738 O O . PHE A 1 94 ? 11.449 -5.904 2.241 1.00 93.12 94 PHE A O 1
ATOM 745 N N . CYS A 1 95 ? 9.329 -5.771 1.475 1.00 95.25 95 CYS A N 1
ATOM 746 C CA . CYS A 1 95 ? 9.658 -5.211 0.172 1.00 95.25 95 CYS A CA 1
ATOM 747 C C . CYS A 1 95 ? 10.328 -3.849 0.384 1.00 95.25 95 CYS A C 1
ATOM 749 O O . CYS A 1 95 ? 9.867 -3.043 1.201 1.00 95.25 95 CYS A O 1
ATOM 751 N N . ARG A 1 96 ? 11.437 -3.611 -0.315 1.00 92.69 96 ARG A N 1
ATOM 752 C CA . ARG A 1 96 ? 12.253 -2.402 -0.171 1.00 92.69 96 ARG A CA 1
ATOM 753 C C . ARG A 1 96 ? 12.249 -1.629 -1.482 1.00 92.69 96 ARG A C 1
ATOM 755 O O . ARG A 1 96 ? 12.167 -2.226 -2.548 1.00 92.69 96 ARG A O 1
ATOM 762 N N . ARG A 1 97 ? 12.373 -0.313 -1.359 1.00 92.94 97 ARG A N 1
ATOM 763 C CA . ARG A 1 97 ? 12.686 0.618 -2.445 1.00 92.94 97 ARG A CA 1
ATOM 764 C C . ARG A 1 97 ? 14.109 1.141 -2.267 1.00 92.94 97 ARG A C 1
ATOM 766 O O . ARG A 1 97 ? 14.663 1.037 -1.167 1.00 92.94 97 ARG A O 1
ATOM 773 N N . TYR A 1 98 ? 14.651 1.794 -3.286 1.00 91.12 98 TYR A N 1
ATOM 774 C CA . TYR A 1 98 ? 15.859 2.599 -3.124 1.00 91.12 98 TYR A CA 1
ATOM 775 C C . TYR A 1 98 ? 15.609 3.792 -2.196 1.00 91.12 98 TYR A C 1
ATOM 777 O O . TYR A 1 98 ? 14.577 4.454 -2.264 1.00 91.12 98 TYR A O 1
ATOM 785 N N . GLY A 1 99 ? 16.556 4.089 -1.307 1.00 89.44 99 GLY A N 1
ATOM 786 C CA . GLY A 1 99 ? 16.434 5.189 -0.349 1.00 89.44 99 GLY A CA 1
ATOM 787 C C . GLY A 1 99 ? 15.635 4.836 0.912 1.00 89.44 99 GLY A C 1
ATOM 788 O O . GLY A 1 99 ? 15.654 3.710 1.405 1.00 89.44 99 GLY A O 1
ATOM 789 N N . ARG A 1 100 ? 14.993 5.842 1.519 1.00 90.12 100 ARG A N 1
ATOM 790 C CA . ARG A 1 100 ? 14.347 5.695 2.837 1.00 90.12 100 ARG A CA 1
ATOM 791 C C . ARG A 1 100 ? 12.952 5.056 2.719 1.00 90.12 100 ARG A C 1
ATOM 793 O O . ARG A 1 100 ? 12.254 5.335 1.745 1.00 90.12 100 ARG A O 1
ATOM 800 N N . PRO A 1 101 ? 12.507 4.270 3.724 1.00 91.44 101 PRO A N 1
ATOM 801 C CA . PRO A 1 101 ? 11.128 3.792 3.790 1.00 91.44 101 PRO A CA 1
ATOM 802 C C . PRO A 1 101 ? 10.121 4.946 3.806 1.00 91.44 101 PRO A C 1
ATOM 804 O O . PRO A 1 101 ? 10.305 5.918 4.546 1.00 91.44 101 PRO A O 1
ATOM 807 N N . LEU A 1 102 ? 9.043 4.806 3.036 1.00 93.19 102 LEU A N 1
ATOM 808 C CA . LEU A 1 102 ? 7.975 5.800 2.951 1.00 93.19 102 LEU A CA 1
ATOM 809 C C . LEU A 1 102 ? 6.971 5.670 4.113 1.00 93.19 102 LEU A C 1
ATOM 811 O O . LEU A 1 102 ? 6.803 4.583 4.680 1.00 93.19 102 LEU A O 1
ATOM 815 N N . PRO A 1 103 ? 6.277 6.759 4.488 1.00 93.19 103 PRO A N 1
ATOM 816 C CA . PRO A 1 103 ? 5.147 6.690 5.413 1.00 93.19 103 PRO A CA 1
ATOM 817 C C . PRO A 1 103 ? 4.002 5.816 4.870 1.00 93.19 103 PRO A C 1
ATOM 819 O O . PRO A 1 103 ? 3.922 5.500 3.684 1.00 93.19 103 PRO A O 1
ATOM 822 N N . GLU A 1 104 ? 3.114 5.383 5.763 1.00 94.75 104 GLU A N 1
ATOM 823 C CA . GLU A 1 104 ? 1.954 4.547 5.431 1.00 94.75 104 GLU A CA 1
ATOM 824 C C . GLU A 1 104 ? 0.690 5.420 5.399 1.00 94.75 104 GLU A C 1
ATOM 826 O O . GLU A 1 104 ? 0.253 5.950 6.430 1.00 94.75 104 GLU A O 1
ATOM 831 N N . TYR A 1 105 ? 0.110 5.596 4.209 1.00 92.06 105 TYR A N 1
ATOM 832 C CA . TYR A 1 105 ? -1.061 6.457 4.025 1.00 92.06 105 TYR A CA 1
ATOM 833 C C . TYR A 1 105 ? -2.391 5.707 4.094 1.00 92.06 105 TYR A C 1
ATOM 835 O O . TYR A 1 105 ? -3.341 6.260 4.647 1.00 92.06 105 TYR A O 1
ATOM 843 N N . GLY A 1 106 ? -2.416 4.460 3.623 1.00 95.44 106 GLY A N 1
ATOM 844 C CA . GLY A 1 106 ? -3.559 3.547 3.632 1.00 95.44 106 GLY A CA 1
ATOM 845 C C . GLY A 1 106 ? -3.088 2.091 3.685 1.00 95.44 106 GLY A C 1
ATOM 846 O O . GLY A 1 106 ? -1.886 1.830 3.718 1.00 95.44 106 GLY A O 1
ATOM 847 N N . ALA A 1 107 ? -4.019 1.138 3.754 1.00 97.31 107 ALA A N 1
ATOM 848 C CA . ALA A 1 107 ? -3.684 -0.283 3.924 1.00 97.31 107 ALA A CA 1
ATOM 849 C C . ALA A 1 107 ? -3.130 -0.958 2.654 1.00 97.31 107 ALA A C 1
ATOM 851 O O . ALA A 1 107 ? -2.540 -2.038 2.748 1.00 97.31 107 ALA A O 1
ATOM 852 N N . VAL A 1 108 ? -3.323 -0.324 1.496 1.00 98.12 108 VAL A N 1
ATOM 853 C CA . VAL A 1 108 ? -2.811 -0.730 0.184 1.00 98.12 108 VAL A CA 1
ATOM 854 C C . VAL A 1 108 ? -2.125 0.479 -0.438 1.00 98.12 108 VAL A C 1
ATOM 856 O O . VAL A 1 108 ? -2.674 1.580 -0.391 1.00 98.12 108 VAL A O 1
ATOM 859 N N . ASP A 1 109 ? -0.932 0.281 -0.985 1.00 98.25 109 ASP A N 1
ATOM 860 C CA . ASP A 1 109 ? -0.222 1.330 -1.716 1.00 98.25 109 ASP A CA 1
ATOM 861 C C . ASP A 1 109 ? -0.874 1.674 -3.051 1.00 98.25 109 ASP A C 1
ATOM 863 O O . ASP A 1 109 ? -1.526 0.835 -3.672 1.00 98.25 109 ASP A O 1
ATOM 867 N N . ASP A 1 110 ? -0.643 2.903 -3.507 1.00 98.00 110 ASP A N 1
ATOM 868 C CA . ASP A 1 110 ? -0.897 3.304 -4.887 1.00 98.00 110 ASP A CA 1
ATOM 869 C C . ASP A 1 110 ? 0.114 2.669 -5.860 1.00 98.00 110 ASP A C 1
ATOM 871 O O . ASP A 1 110 ? 1.100 2.043 -5.456 1.00 98.00 110 ASP A O 1
ATOM 875 N N . VAL A 1 111 ? -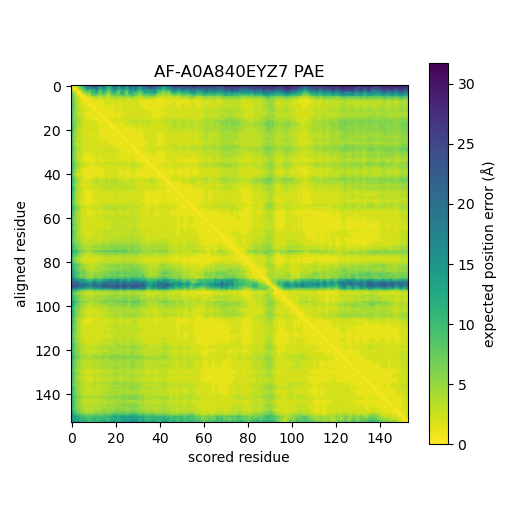0.155 2.801 -7.162 1.00 98.50 111 VAL A N 1
ATOM 876 C CA . VAL A 1 111 ? 0.675 2.206 -8.219 1.00 98.50 111 VAL A CA 1
ATOM 877 C C . VAL A 1 111 ? 2.125 2.711 -8.172 1.00 98.50 111 VAL A C 1
ATOM 879 O O . VAL A 1 111 ? 3.010 1.853 -8.152 1.00 98.50 111 VAL A O 1
ATOM 882 N N . PRO A 1 112 ? 2.417 4.029 -8.068 1.00 97.88 112 PRO A N 1
ATOM 883 C CA . PRO A 1 112 ? 3.799 4.507 -7.998 1.00 97.88 112 PRO A CA 1
ATOM 884 C C . PRO A 1 112 ? 4.555 3.948 -6.787 1.00 97.88 112 PRO A C 1
ATOM 886 O O . PRO A 1 112 ? 5.643 3.392 -6.939 1.00 97.88 112 PRO A O 1
ATOM 889 N N . THR A 1 113 ? 3.964 4.004 -5.587 1.00 97.88 113 THR A N 1
ATOM 890 C CA . THR A 1 113 ? 4.613 3.496 -4.369 1.00 97.88 113 THR A CA 1
ATOM 891 C C . THR A 1 113 ? 4.842 1.989 -4.454 1.00 97.88 113 THR A C 1
ATOM 893 O O . THR A 1 113 ? 5.897 1.497 -4.045 1.00 97.88 113 THR A O 1
ATOM 896 N N . ALA A 1 114 ? 3.869 1.234 -4.971 1.00 98.31 114 ALA A N 1
ATOM 897 C CA . ALA A 1 114 ? 3.996 -0.208 -5.124 1.00 98.31 114 ALA A CA 1
ATOM 898 C C . ALA A 1 114 ? 5.087 -0.575 -6.143 1.00 98.31 114 ALA A C 1
ATOM 900 O O . ALA A 1 114 ? 5.880 -1.480 -5.875 1.00 98.31 114 ALA A O 1
ATOM 901 N N . LEU A 1 115 ? 5.174 0.155 -7.259 1.00 98.31 115 LEU A N 1
ATOM 902 C CA . LEU A 1 115 ? 6.200 -0.041 -8.281 1.00 98.31 115 LEU A CA 1
ATOM 903 C C . LEU A 1 115 ? 7.609 0.199 -7.714 1.00 98.31 115 LEU A C 1
ATOM 905 O O . LEU A 1 115 ? 8.476 -0.662 -7.868 1.00 98.31 115 LEU A O 1
ATOM 909 N N . GLU A 1 116 ? 7.827 1.275 -6.951 1.00 97.06 116 GLU A N 1
ATOM 910 C CA . GLU A 1 116 ? 9.120 1.535 -6.293 1.00 97.06 116 GLU A CA 1
ATOM 911 C C . GLU A 1 116 ? 9.559 0.411 -5.344 1.00 97.06 116 GLU A C 1
ATOM 913 O O . GLU A 1 116 ? 10.749 0.131 -5.217 1.00 97.06 116 GLU A O 1
ATOM 918 N N . HIS A 1 117 ? 8.615 -0.239 -4.657 1.00 97.00 117 HIS A N 1
ATOM 919 C CA . HIS A 1 117 ? 8.908 -1.348 -3.742 1.00 97.00 117 HIS A CA 1
ATOM 920 C C . HIS A 1 117 ? 9.012 -2.708 -4.452 1.00 97.00 117 HIS A C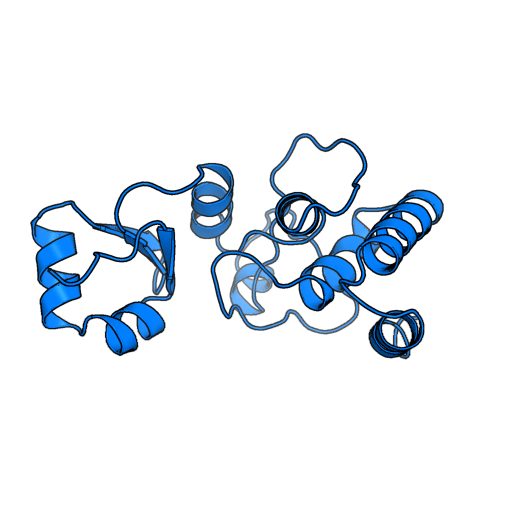 1
ATOM 922 O O . HIS A 1 117 ? 9.245 -3.723 -3.789 1.00 97.00 117 HIS A O 1
ATOM 928 N N . SER A 1 118 ? 8.835 -2.759 -5.776 1.00 97.25 118 SER A N 1
ATOM 929 C CA . SER A 1 118 ? 8.993 -3.981 -6.576 1.00 97.25 118 SER A CA 1
ATOM 930 C C . SER A 1 118 ? 10.416 -4.216 -7.080 1.00 97.25 118 SER A C 1
ATOM 932 O O . SER A 1 118 ? 10.753 -5.351 -7.402 1.00 97.25 118 SER A O 1
ATOM 934 N N . VAL A 1 119 ? 11.283 -3.197 -7.026 1.00 95.06 119 VAL A N 1
ATOM 935 C CA . VAL A 1 119 ? 12.654 -3.220 -7.578 1.00 95.06 119 VAL A CA 1
ATOM 936 C C . VAL A 1 119 ? 13.557 -4.331 -7.049 1.00 95.06 119 VAL A C 1
ATOM 938 O O . VAL A 1 119 ? 14.452 -4.774 -7.752 1.00 95.06 119 VAL A O 1
ATOM 941 N N . HIS A 1 120 ? 13.331 -4.803 -5.822 1.00 94.12 120 HIS A N 1
ATOM 942 C CA . HIS A 1 120 ? 14.093 -5.913 -5.235 1.00 94.12 120 HIS A CA 1
ATOM 943 C C . HIS A 1 120 ? 13.324 -7.240 -5.217 1.00 94.12 120 HIS A C 1
ATOM 945 O O . HIS A 1 120 ? 13.826 -8.236 -4.702 1.00 94.12 120 HIS A O 1
ATOM 951 N N . CYS A 1 121 ? 12.087 -7.244 -5.714 1.00 96.31 121 CYS A N 1
ATOM 952 C CA . CYS A 1 121 ? 11.221 -8.419 -5.779 1.00 96.31 121 CYS A CA 1
ATOM 953 C C . CYS A 1 121 ? 11.070 -8.965 -7.203 1.00 96.31 121 CYS A C 1
ATOM 955 O O . CYS A 1 121 ? 10.494 -10.036 -7.366 1.00 96.31 121 CYS A O 1
ATOM 957 N N . LEU A 1 122 ? 11.550 -8.228 -8.202 1.00 96.44 122 LEU A N 1
ATOM 958 C CA . LEU A 1 122 ? 11.545 -8.602 -9.608 1.00 96.44 122 LEU A CA 1
ATOM 959 C C . LEU A 1 122 ? 12.977 -8.613 -10.133 1.00 96.44 122 LEU A C 1
ATOM 961 O O . LEU A 1 122 ? 13.830 -7.859 -9.660 1.00 96.44 122 LEU A O 1
ATOM 965 N N . ASP A 1 123 ? 13.221 -9.457 -11.126 1.00 95.94 123 ASP A N 1
ATOM 966 C CA . ASP A 1 123 ? 14.370 -9.319 -12.008 1.00 95.94 123 ASP A CA 1
ATOM 967 C C . ASP A 1 123 ? 14.104 -8.240 -13.075 1.00 95.94 123 ASP A C 1
ATOM 969 O O . ASP A 1 123 ? 13.044 -7.608 -13.116 1.00 95.94 123 ASP A O 1
ATOM 973 N N . ALA A 1 124 ? 15.098 -7.988 -13.929 1.00 94.62 124 ALA A N 1
ATOM 974 C CA . ALA A 1 124 ? 15.007 -6.946 -14.948 1.00 94.62 124 ALA A CA 1
ATOM 975 C C . ALA A 1 124 ? 13.855 -7.195 -15.937 1.00 94.62 124 ALA A C 1
ATOM 977 O O . ALA A 1 124 ? 13.128 -6.263 -16.277 1.00 94.62 124 ALA A O 1
ATOM 978 N N . GLU A 1 125 ? 13.659 -8.444 -16.367 1.00 97.12 125 GLU A N 1
ATOM 979 C CA . GLU A 1 125 ? 12.574 -8.809 -17.281 1.00 97.12 125 GLU A CA 1
ATOM 980 C C . GLU A 1 125 ? 11.208 -8.641 -16.609 1.00 97.12 125 GLU A C 1
ATOM 982 O O . GLU A 1 125 ? 10.335 -7.961 -17.150 1.00 97.12 125 GLU A O 1
ATOM 987 N N . GLY A 1 126 ? 11.038 -9.162 -15.392 1.00 97.81 126 GLY A N 1
ATOM 988 C CA . GLY A 1 126 ? 9.812 -9.004 -14.618 1.00 97.81 126 GLY A CA 1
ATOM 989 C C . GLY A 1 126 ? 9.461 -7.537 -14.380 1.00 97.81 126 GLY A C 1
ATOM 990 O O . GLY A 1 126 ? 8.293 -7.164 -14.486 1.00 97.81 126 GLY A O 1
ATOM 991 N N . MET A 1 127 ? 10.460 -6.686 -14.127 1.00 97.31 127 MET A N 1
ATOM 992 C CA . MET A 1 127 ? 10.257 -5.243 -14.010 1.00 97.31 127 MET A CA 1
ATOM 993 C C . MET A 1 127 ? 9.733 -4.630 -15.315 1.00 97.31 127 MET A C 1
ATOM 995 O O . MET A 1 127 ? 8.762 -3.876 -15.280 1.00 97.31 127 MET A O 1
ATOM 999 N N . ILE A 1 128 ? 10.326 -4.973 -16.465 1.00 97.56 128 ILE A N 1
ATOM 1000 C CA . ILE A 1 128 ? 9.885 -4.468 -17.775 1.00 97.56 128 ILE A CA 1
ATOM 1001 C C . ILE A 1 128 ? 8.431 -4.863 -18.046 1.00 97.56 128 ILE A C 1
ATOM 1003 O O . ILE A 1 128 ? 7.632 -4.001 -18.405 1.00 97.56 128 ILE A O 1
ATOM 1007 N N . VAL A 1 129 ? 8.060 -6.130 -17.832 1.00 98.25 129 VAL A N 1
ATOM 1008 C CA . VAL A 1 129 ? 6.692 -6.606 -18.107 1.00 98.25 129 VAL A CA 1
ATOM 1009 C C . VAL A 1 129 ? 5.668 -5.946 -17.175 1.00 98.25 129 VAL A C 1
ATOM 1011 O O . VAL A 1 129 ? 4.571 -5.582 -17.602 1.00 98.25 129 VAL A O 1
ATOM 1014 N N . VAL A 1 130 ? 6.021 -5.737 -15.904 1.00 98.62 130 VAL A N 1
ATOM 1015 C CA . VAL A 1 130 ? 5.166 -5.014 -14.952 1.00 98.62 130 VAL A CA 1
ATOM 1016 C C . VAL A 1 130 ? 4.983 -3.553 -15.372 1.00 98.62 130 VAL A C 1
ATOM 1018 O O . VAL A 1 130 ? 3.852 -3.063 -15.375 1.00 98.62 130 VAL A O 1
ATOM 1021 N N . ILE A 1 131 ? 6.061 -2.863 -15.760 1.00 98.56 131 ILE A N 1
ATOM 1022 C CA . ILE A 1 131 ? 6.003 -1.479 -16.255 1.00 98.56 131 ILE A CA 1
ATOM 1023 C C . ILE A 1 131 ? 5.152 -1.389 -17.526 1.00 98.56 131 ILE A C 1
ATOM 1025 O O . ILE A 1 131 ? 4.285 -0.518 -17.609 1.00 98.56 131 ILE A O 1
ATOM 1029 N N . ASP A 1 132 ? 5.342 -2.299 -18.482 1.00 98.56 132 ASP A N 1
ATOM 1030 C CA . ASP A 1 132 ? 4.546 -2.347 -19.710 1.00 98.56 132 ASP A CA 1
ATOM 1031 C C . ASP A 1 132 ? 3.056 -2.512 -19.390 1.00 98.56 132 ASP A C 1
ATOM 1033 O O . ASP A 1 132 ? 2.223 -1.739 -19.865 1.00 98.56 132 ASP A O 1
ATOM 1037 N N . SER A 1 133 ? 2.708 -3.416 -18.466 1.00 98.69 133 SER A N 1
ATOM 1038 C CA . SER A 1 133 ? 1.322 -3.569 -18.022 1.00 98.69 133 SER A CA 1
ATOM 1039 C C . SER A 1 133 ? 0.760 -2.318 -17.336 1.00 98.69 133 SER A C 1
ATOM 1041 O O . SER A 1 133 ? -0.444 -2.075 -17.457 1.00 98.69 133 SER A O 1
ATOM 1043 N N . ILE A 1 134 ? 1.565 -1.564 -16.582 1.00 98.75 134 ILE A N 1
ATOM 1044 C CA . ILE A 1 134 ? 1.142 -0.306 -15.943 1.00 98.75 134 ILE A CA 1
ATOM 1045 C C . ILE A 1 134 ? 0.813 0.739 -17.011 1.00 98.75 134 ILE A C 1
ATOM 1047 O O . ILE A 1 134 ? -0.256 1.356 -16.958 1.00 98.75 134 ILE A O 1
ATOM 1051 N N . ILE A 1 135 ? 1.703 0.894 -17.993 1.00 98.62 135 ILE A N 1
ATOM 1052 C CA . ILE A 1 135 ? 1.563 1.867 -19.080 1.00 98.62 135 ILE A CA 1
ATOM 1053 C C . ILE A 1 135 ? 0.395 1.497 -19.990 1.00 98.62 135 ILE A C 1
ATOM 1055 O O . ILE A 1 135 ? -0.456 2.340 -20.272 1.00 98.62 135 ILE A O 1
ATOM 1059 N N . HIS A 1 136 ? 0.286 0.228 -20.388 1.00 98.44 136 HIS A N 1
ATOM 1060 C CA . HIS A 1 136 ? -0.808 -0.272 -21.220 1.00 98.44 136 HIS A CA 1
ATOM 1061 C C . HIS A 1 136 ? -2.187 -0.014 -20.592 1.00 98.44 136 HIS A C 1
ATOM 1063 O O . HIS A 1 136 ? -3.162 0.247 -21.292 1.00 98.44 136 HIS A O 1
ATOM 1069 N N . ARG A 1 137 ? -2.273 -0.051 -19.257 1.00 98.06 137 ARG A N 1
ATOM 1070 C CA . ARG A 1 137 ? -3.505 0.231 -18.506 1.00 98.06 137 ARG A CA 1
ATOM 1071 C C . ARG A 1 137 ? -3.758 1.716 -18.251 1.00 98.06 137 ARG A C 1
ATOM 1073 O O . ARG A 1 137 ? -4.781 2.042 -17.655 1.00 98.06 137 ARG A O 1
ATOM 1080 N N . GLY A 1 138 ? -2.846 2.598 -18.658 1.00 98.06 138 GLY A N 1
ATOM 1081 C CA . GLY A 1 138 ? -2.936 4.035 -18.406 1.00 98.06 138 GLY A CA 1
ATOM 1082 C C . GLY A 1 138 ? -2.842 4.403 -16.923 1.00 98.06 138 GLY A C 1
ATOM 1083 O O . GLY A 1 138 ? -3.368 5.437 -16.524 1.00 98.06 138 GLY A O 1
ATOM 1084 N N . LEU A 1 139 ? -2.222 3.552 -16.096 1.00 98.50 139 LEU A N 1
ATOM 1085 C CA . LEU A 1 139 ? -2.061 3.807 -14.658 1.00 98.50 139 LEU A CA 1
ATOM 1086 C C . LEU A 1 139 ? -0.888 4.749 -14.369 1.00 98.50 139 LEU A C 1
ATOM 1088 O O . LEU A 1 139 ? -0.900 5.446 -13.358 1.00 98.50 139 LEU A O 1
ATOM 1092 N N . MET A 1 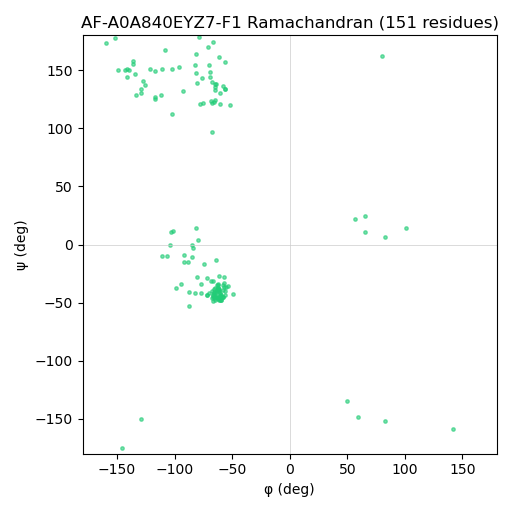140 ? 0.115 4.741 -15.247 1.00 98.62 140 MET A N 1
ATOM 1093 C CA . MET A 1 140 ? 1.210 5.706 -15.316 1.00 98.62 140 MET A CA 1
ATOM 1094 C C . MET A 1 140 ? 1.645 5.832 -16.779 1.00 98.62 140 MET A C 1
ATOM 1096 O O . MET A 1 140 ? 1.563 4.872 -17.542 1.00 98.62 140 MET A O 1
ATOM 1100 N N . SER A 1 141 ? 2.134 6.996 -17.171 1.00 98.31 141 SER A N 1
ATOM 1101 C CA . SER A 1 141 ? 2.819 7.238 -18.438 1.00 98.31 141 SER A CA 1
ATOM 1102 C C . SER A 1 141 ? 4.291 6.823 -18.367 1.00 98.31 141 SER A C 1
ATOM 1104 O O . SER A 1 141 ? 4.868 6.667 -17.289 1.00 98.31 141 SER A O 1
ATOM 1106 N N . TYR A 1 142 ? 4.927 6.693 -19.533 1.00 97.31 142 TYR A N 1
ATOM 1107 C CA . TYR A 1 142 ? 6.367 6.448 -19.614 1.00 97.31 142 TYR A CA 1
ATOM 1108 C C . TYR A 1 142 ? 7.178 7.531 -18.884 1.00 97.31 142 TYR A C 1
ATOM 1110 O O . TYR A 1 142 ? 8.091 7.206 -18.127 1.00 97.31 142 TYR A O 1
ATOM 1118 N N . ASP A 1 143 ? 6.810 8.805 -19.049 1.00 98.00 143 ASP A N 1
ATOM 1119 C CA . ASP A 1 143 ? 7.498 9.928 -18.402 1.00 98.00 143 ASP A CA 1
ATOM 1120 C C . ASP A 1 143 ? 7.360 9.887 -16.876 1.00 98.00 143 ASP A C 1
ATOM 1122 O O . ASP A 1 143 ? 8.321 10.176 -16.164 1.00 98.00 143 ASP A O 1
ATOM 1126 N N . GLU A 1 144 ? 6.198 9.482 -16.357 1.00 98.19 144 GLU A N 1
ATOM 1127 C CA . GLU A 1 144 ? 5.994 9.292 -14.918 1.00 98.19 144 GLU A CA 1
ATOM 1128 C C . GLU A 1 144 ? 6.842 8.142 -14.373 1.00 98.19 144 GLU A C 1
ATOM 1130 O O . GLU A 1 144 ? 7.443 8.290 -13.311 1.00 98.19 144 GLU A O 1
ATOM 1135 N N . VAL A 1 145 ? 6.949 7.022 -15.097 1.00 97.44 145 VAL A N 1
ATOM 1136 C CA . VAL A 1 145 ? 7.812 5.896 -14.698 1.00 97.44 145 VAL A CA 1
ATOM 1137 C C . VAL A 1 145 ? 9.289 6.296 -14.744 1.00 97.44 145 VAL A C 1
ATOM 1139 O O . VAL A 1 145 ? 10.029 6.044 -13.792 1.00 97.44 145 VAL A O 1
ATOM 1142 N N . ALA A 1 146 ? 9.726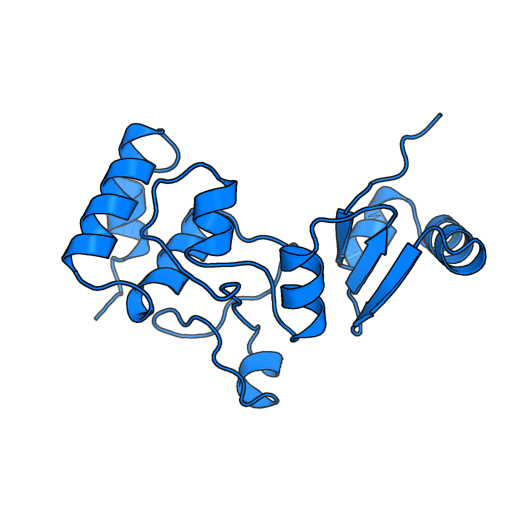 6.968 -15.809 1.00 96.25 146 ALA A N 1
ATOM 1143 C CA . ALA A 1 146 ? 11.093 7.465 -15.930 1.00 96.25 146 ALA A CA 1
ATOM 1144 C C . ALA A 1 146 ? 11.418 8.500 -14.841 1.00 96.25 146 ALA A C 1
ATOM 1146 O O . ALA A 1 146 ? 12.522 8.514 -14.298 1.00 96.25 146 ALA A O 1
ATOM 1147 N N . HIS A 1 147 ? 10.457 9.358 -14.486 1.00 96.56 147 HIS A N 1
ATOM 1148 C CA . HIS A 1 147 ? 10.605 10.292 -13.377 1.00 96.56 147 HIS A CA 1
ATOM 1149 C C . HIS A 1 147 ? 10.696 9.568 -12.030 1.00 96.56 147 HIS A C 1
ATOM 1151 O O . HIS A 1 147 ? 11.567 9.911 -11.233 1.00 96.56 147 HIS A O 1
ATOM 1157 N N . LEU A 1 148 ? 9.856 8.553 -11.802 1.00 95.44 148 LEU A N 1
ATOM 1158 C CA . LEU A 1 148 ? 9.834 7.756 -10.573 1.00 95.44 148 LEU A CA 1
ATOM 1159 C C . LEU A 1 148 ? 11.201 7.127 -10.269 1.00 95.44 148 LEU A C 1
ATOM 1161 O O . LEU A 1 148 ? 11.632 7.111 -9.119 1.00 95.44 148 LEU A O 1
ATOM 1165 N N . PHE A 1 149 ? 11.898 6.647 -11.300 1.00 94.06 149 PHE A N 1
ATOM 1166 C CA . PHE A 1 149 ? 13.189 5.966 -11.165 1.00 94.06 149 PHE A CA 1
ATOM 1167 C C . PHE A 1 149 ? 14.409 6.824 -11.509 1.00 94.06 149 PHE A C 1
ATOM 1169 O O . PHE A 1 149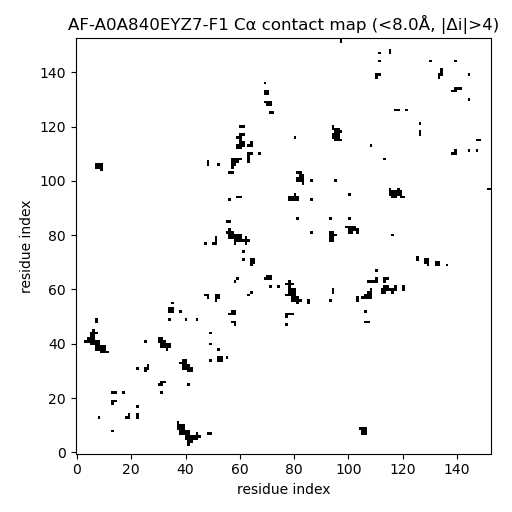 ? 15.514 6.297 -11.590 1.00 94.06 149 PHE A O 1
ATOM 1176 N N . ARG A 1 150 ? 14.250 8.143 -11.664 1.00 92.62 150 ARG A N 1
ATOM 1177 C CA . ARG A 1 150 ? 15.344 9.049 -12.055 1.00 92.62 150 ARG A CA 1
ATOM 1178 C C . ARG A 1 150 ? 16.569 8.971 -11.140 1.00 92.62 150 ARG A C 1
ATOM 1180 O O . ARG A 1 150 ? 17.689 9.087 -11.624 1.00 92.62 150 ARG A O 1
ATOM 1187 N N . ASP A 1 151 ? 16.335 8.791 -9.842 1.00 84.44 151 ASP A N 1
ATOM 1188 C CA . ASP A 1 151 ? 17.377 8.766 -8.809 1.00 84.44 151 ASP A CA 1
ATOM 1189 C C . ASP A 1 151 ? 17.700 7.336 -8.330 1.00 84.44 151 ASP A C 1
ATOM 1191 O O . ASP A 1 151 ? 18.358 7.150 -7.301 1.00 84.44 151 ASP A O 1
ATOM 1195 N N . ALA A 1 152 ? 17.193 6.315 -9.030 1.00 85.12 152 ALA A N 1
ATOM 1196 C CA . ALA A 1 152 ? 17.602 4.937 -8.790 1.00 85.12 152 ALA A CA 1
ATOM 1197 C C . ALA A 1 152 ? 19.066 4.741 -9.252 1.00 85.12 152 ALA A C 1
ATOM 1199 O O . ALA A 1 152 ? 19.481 5.385 -10.216 1.00 85.12 152 ALA A O 1
ATOM 1200 N N . PRO A 1 153 ? 19.860 3.919 -8.538 1.00 80.44 153 PRO A N 1
ATOM 1201 C CA . PRO A 1 153 ? 21.281 3.716 -8.823 1.00 80.44 153 PRO A CA 1
ATOM 1202 C C . PRO A 1 153 ? 21.552 2.986 -10.141 1.00 80.44 153 PRO A C 1
ATOM 1204 O O . PRO A 1 153 ? 20.669 2.226 -10.600 1.00 80.44 153 PRO A O 1
#

Organism: NCBI:txid686429

Radius of gyration: 16.68 Å; Cα contacts (8 Å, |Δi|>4): 236; chains: 1; bounding box: 49×29×43 Å

Solvent-accessible surface area (backbone atoms only — not comparable to full-atom values): 8623 Å² total; per-residue (Å²): 128,87,78,77,76,64,26,58,42,41,45,76,53,46,43,72,74,63,29,62,70,50,51,54,47,31,44,75,70,66,46,25,47,79,59,44,96,62,30,32,33,23,64,69,57,64,65,62,44,55,48,21,36,57,74,50,30,22,20,12,17,64,53,20,33,45,73,73,67,27,57,65,81,92,77,90,71,82,33,22,30,34,30,61,64,37,59,73,77,44,89,71,91,51,46,46,47,85,78,79,61,55,84,82,88,50,42,53,44,56,67,69,64,9,54,47,21,27,66,78,77,40,56,74,66,55,46,51,52,32,51,50,36,29,38,76,68,68,76,40,53,69,69,54,52,53,58,73,50,64,84,55,132

Secondary structure (DSSP, 8-state):
-PPPP-EEEEHHHHHHHT-HHHHHHHHHTTSEEEEETTEEEES---HHHHHHHHTTSEE-HHHHHHHTT------SSPPEE--HHHHHH--S-----SSSPPP--SSB--HHHHHHTTTTTS-HHHHHHHHHHHHHTTSS-HHHHHHHTTT--